Protein AF-A0A1Q5SGN6-F1 (afdb_monomer_lite)

Sequence (101 aa):
MDLSSYCQSCGACCGYSENWPRFSIESDEELAAIPEKLVNARQSGMRCEGDRCSALQGEIGKATACGIYAVRPDVCRTCMPGDAECAMARRKFGLPMIELT

pLDDT: mean 91.65, std 7.85, range [56.78, 98.31]

Structure (mmCIF, N/CA/C/O backbone):
data_AF-A0A1Q5SGN6-F1
#
_entry.id   AF-A0A1Q5SGN6-F1
#
loop_
_atom_site.group_PDB
_atom_site.id
_atom_site.type_symbol
_atom_site.label_atom_id
_atom_site.label_alt_id
_atom_site.label_comp_id
_atom_site.label_asym_id
_atom_site.label_entity_id
_atom_site.label_seq_id
_atom_site.pdbx_PDB_ins_code
_atom_site.Cartn_x
_atom_site.Cartn_y
_atom_site.Cartn_z
_atom_site.occupancy
_atom_site.B_iso_or_equiv
_atom_site.auth_seq_id
_atom_site.auth_comp_id
_atom_site.auth_asym_id
_atom_site.auth_atom_id
_atom_site.pdbx_PDB_model_num
ATOM 1 N N . MET A 1 1 ? 6.761 -17.160 11.852 1.00 61.09 1 MET A N 1
ATOM 2 C CA . MET A 1 1 ? 5.526 -16.380 11.627 1.00 61.09 1 MET A CA 1
ATOM 3 C C . MET A 1 1 ? 5.700 -15.665 10.299 1.00 61.09 1 MET A C 1
ATOM 5 O O . MET A 1 1 ? 6.755 -15.074 10.106 1.00 61.09 1 MET A O 1
ATOM 9 N N . ASP A 1 2 ? 4.767 -15.800 9.357 1.00 76.75 2 ASP A N 1
ATOM 10 C CA . ASP A 1 2 ? 4.904 -15.134 8.057 1.00 76.75 2 ASP A CA 1
ATOM 11 C C . ASP A 1 2 ? 4.569 -13.645 8.195 1.00 76.75 2 ASP A C 1
ATOM 13 O O . ASP A 1 2 ? 3.416 -13.279 8.425 1.00 76.75 2 ASP A O 1
ATOM 17 N N . LEU A 1 3 ? 5.578 -12.787 8.044 1.00 76.62 3 LEU A N 1
ATOM 18 C CA . LEU A 1 3 ? 5.434 -11.333 8.109 1.00 76.62 3 LEU A CA 1
ATOM 19 C C . LEU A 1 3 ? 4.452 -10.801 7.050 1.00 76.62 3 LEU A C 1
ATOM 21 O O . LEU A 1 3 ? 3.793 -9.788 7.277 1.00 76.62 3 LEU A O 1
ATOM 25 N N . SER A 1 4 ? 4.287 -11.502 5.923 1.00 78.06 4 SER A N 1
ATOM 26 C CA . SER A 1 4 ? 3.357 -11.100 4.864 1.00 78.06 4 SER A CA 1
ATOM 27 C C . SER A 1 4 ? 1.890 -11.103 5.326 1.00 78.06 4 SER A C 1
ATOM 29 O O . SER A 1 4 ? 1.105 -10.268 4.866 1.00 78.06 4 SER A O 1
ATOM 31 N N . SER A 1 5 ? 1.546 -11.944 6.311 1.00 87.94 5 SER A N 1
ATOM 32 C CA . SER A 1 5 ? 0.197 -12.033 6.891 1.00 87.94 5 SER A CA 1
ATOM 33 C C . SER A 1 5 ? -0.250 -10.740 7.589 1.00 87.94 5 SER A C 1
ATOM 35 O O . SER A 1 5 ? -1.431 -10.379 7.550 1.00 87.94 5 SER A O 1
ATOM 37 N N . TYR A 1 6 ? 0.684 -9.969 8.159 1.00 92.88 6 TYR A N 1
ATOM 38 C CA . TYR A 1 6 ? 0.381 -8.657 8.737 1.00 92.88 6 TYR A CA 1
ATOM 39 C C . TYR A 1 6 ? -0.040 -7.648 7.670 1.00 92.88 6 TYR A C 1
ATOM 41 O O . TYR A 1 6 ? -0.974 -6.871 7.873 1.00 92.88 6 TYR A O 1
ATOM 49 N N . CYS A 1 7 ? 0.620 -7.668 6.512 1.00 94.12 7 CYS A N 1
ATOM 50 C CA . CYS A 1 7 ? 0.242 -6.818 5.390 1.00 94.12 7 CYS A CA 1
ATOM 51 C C . CYS A 1 7 ? -1.095 -7.270 4.798 1.00 94.12 7 CYS A C 1
ATOM 53 O O . CYS A 1 7 ? -1.968 -6.431 4.590 1.00 94.12 7 CYS A O 1
ATOM 55 N N . GLN A 1 8 ? -1.281 -8.581 4.607 1.00 95.25 8 GLN A N 1
ATOM 56 C CA . GLN A 1 8 ? -2.510 -9.162 4.060 1.00 95.25 8 GLN A CA 1
ATOM 57 C C . GLN A 1 8 ? -3.740 -8.904 4.942 1.00 95.25 8 GLN A C 1
ATOM 59 O O . GLN A 1 8 ? -4.843 -8.789 4.423 1.00 95.25 8 GLN A O 1
ATOM 64 N N . SER A 1 9 ? -3.578 -8.732 6.254 1.00 95.06 9 SER A N 1
ATOM 65 C CA . SER A 1 9 ? -4.686 -8.405 7.164 1.00 95.06 9 SER A CA 1
ATOM 66 C C . SER A 1 9 ? -4.977 -6.905 7.303 1.00 95.06 9 SER A C 1
ATOM 68 O O . SER A 1 9 ? -6.039 -6.548 7.809 1.00 95.06 9 SER A O 1
ATOM 70 N N . CYS A 1 10 ? -4.086 -6.001 6.863 1.00 96.88 10 CYS A N 1
ATOM 71 C CA . CYS A 1 10 ? -4.274 -4.561 7.091 1.00 96.88 10 CYS A CA 1
ATOM 72 C C . CYS A 1 10 ? -4.304 -3.675 5.843 1.00 96.88 10 CYS A C 1
ATOM 74 O O . CYS A 1 10 ? -5.153 -2.795 5.778 1.00 96.88 10 CYS A O 1
ATOM 76 N N . GLY A 1 11 ? -3.377 -3.818 4.893 1.00 96.25 11 GLY A N 1
ATOM 77 C CA . GLY A 1 11 ? -3.234 -2.899 3.755 1.00 96.25 11 GLY A CA 1
ATOM 78 C C . GLY A 1 11 ? -3.005 -1.414 4.096 1.00 96.25 11 GLY A C 1
ATOM 79 O O . GLY A 1 11 ? -3.129 -0.575 3.207 1.00 96.25 11 GLY A O 1
ATOM 80 N N . ALA A 1 12 ? -2.674 -1.063 5.345 1.00 97.12 12 ALA A N 1
ATOM 81 C CA . ALA A 1 12 ? -2.675 0.324 5.827 1.00 97.12 12 ALA A CA 1
ATOM 82 C C . ALA A 1 12 ? -1.717 1.244 5.051 1.00 97.12 12 ALA A C 1
ATOM 84 O O . ALA A 1 12 ? -2.108 2.331 4.629 1.00 97.12 12 ALA A O 1
ATOM 85 N N . CYS A 1 13 ? -0.482 0.797 4.798 1.00 95.94 13 CYS A N 1
ATOM 86 C CA . CYS A 1 13 ? 0.515 1.589 4.067 1.00 95.94 13 CYS A CA 1
ATOM 87 C C . CYS A 1 13 ? 0.061 1.913 2.634 1.00 95.94 13 CYS A C 1
ATOM 89 O O . CYS A 1 13 ? 0.377 2.972 2.106 1.00 95.94 13 CYS A O 1
ATOM 91 N N . CYS A 1 14 ? -0.738 1.034 2.020 1.00 96.31 14 CYS A N 1
ATOM 92 C CA . CYS A 1 14 ? -1.299 1.240 0.686 1.00 96.31 14 CYS A CA 1
ATOM 93 C C . CYS A 1 14 ? -2.479 2.230 0.657 1.00 96.31 14 CYS A C 1
ATOM 95 O O . CYS A 1 14 ? -2.966 2.531 -0.427 1.00 96.31 14 CYS A O 1
ATOM 97 N N . GLY A 1 15 ? -2.970 2.706 1.805 1.00 96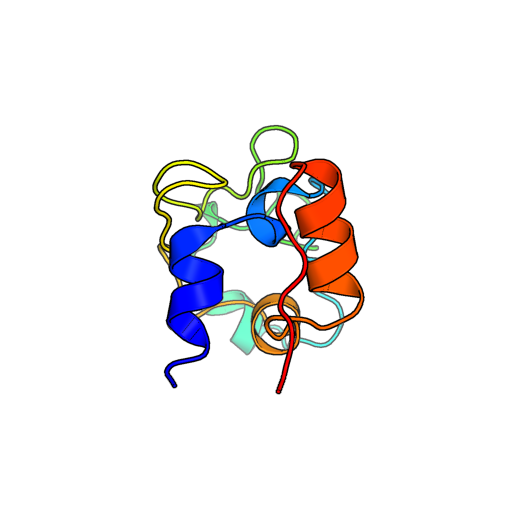.38 15 GLY A N 1
ATOM 98 C CA . GLY A 1 15 ? -4.004 3.746 1.900 1.00 96.38 15 GLY A CA 1
ATOM 99 C C . GLY A 1 15 ? -3.531 5.030 2.589 1.00 96.38 15 GLY A C 1
ATOM 100 O O . GLY A 1 15 ? -4.348 5.871 2.979 1.00 96.38 15 GLY A O 1
ATOM 101 N N . TYR A 1 16 ? -2.228 5.160 2.846 1.00 96.06 16 TYR A N 1
ATOM 102 C CA . TYR A 1 16 ? -1.727 6.209 3.727 1.00 96.06 16 TYR A CA 1
ATOM 103 C C . TYR A 1 16 ? -1.687 7.596 3.074 1.00 96.06 16 TYR A C 1
ATOM 105 O O . TYR A 1 16 ? -2.122 8.557 3.705 1.00 96.06 16 TYR A O 1
ATOM 113 N N . SER A 1 17 ? -1.198 7.728 1.841 1.00 94.19 17 SER A N 1
ATOM 114 C CA . SER A 1 17 ? -1.170 9.007 1.123 1.00 94.19 17 SER A CA 1
ATOM 115 C C . SER A 1 17 ? -0.921 8.787 -0.364 1.00 94.19 17 SER A C 1
ATOM 117 O O . SER A 1 17 ? -0.150 7.908 -0.710 1.00 94.19 17 SER A O 1
ATOM 119 N N . GLU A 1 18 ? -1.447 9.627 -1.255 1.00 92.31 18 GLU A N 1
ATOM 120 C CA . GLU A 1 18 ? -1.004 9.630 -2.665 1.00 92.31 18 GLU A CA 1
ATOM 121 C C . GLU A 1 18 ? 0.491 9.961 -2.839 1.00 92.31 18 GLU A C 1
ATOM 123 O O . GLU A 1 18 ? 1.114 9.621 -3.842 1.00 92.31 18 GLU A O 1
ATOM 128 N N . ASN A 1 19 ? 1.086 10.618 -1.839 1.00 86.56 19 ASN A N 1
ATOM 129 C CA . ASN A 1 19 ? 2.508 10.932 -1.803 1.00 86.56 19 ASN A CA 1
ATOM 130 C C . ASN A 1 19 ? 3.352 9.776 -1.245 1.00 86.56 19 ASN A C 1
ATOM 132 O O . ASN A 1 19 ? 4.535 9.984 -0.992 1.00 86.56 19 ASN A O 1
ATOM 136 N N . TRP A 1 20 ? 2.756 8.599 -1.028 1.00 80.31 20 TRP A N 1
ATOM 137 C CA . TRP A 1 20 ? 3.364 7.408 -0.443 1.00 80.31 20 TRP A CA 1
ATOM 138 C C . TRP A 1 20 ? 2.821 6.147 -1.136 1.00 80.31 20 TRP A C 1
ATOM 140 O O . TRP A 1 20 ? 1.614 5.925 -1.116 1.00 80.31 20 TRP A O 1
ATOM 150 N N . PRO A 1 21 ? 3.638 5.226 -1.666 1.00 70.62 21 PRO A N 1
ATOM 151 C CA . PRO A 1 21 ? 5.103 5.205 -1.763 1.00 70.62 21 PRO A CA 1
ATOM 152 C C . PRO A 1 21 ? 5.670 6.134 -2.856 1.00 70.62 21 PRO A C 1
ATOM 154 O O . PRO A 1 21 ? 5.072 6.258 -3.927 1.00 70.62 21 PRO A O 1
ATOM 157 N N 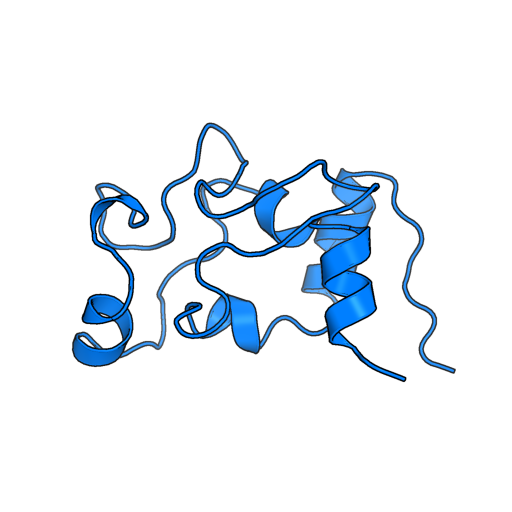. ARG A 1 22 ? 6.852 6.731 -2.625 1.00 80.50 22 ARG A N 1
ATOM 158 C CA . ARG A 1 22 ? 7.622 7.450 -3.662 1.00 80.50 22 ARG A CA 1
ATOM 159 C C . ARG A 1 22 ? 8.762 6.600 -4.189 1.00 80.50 22 ARG A C 1
ATOM 161 O O . ARG A 1 22 ? 9.440 5.957 -3.398 1.00 80.50 22 ARG A O 1
ATOM 168 N N . PHE A 1 23 ? 8.988 6.695 -5.491 1.00 84.44 23 PHE A N 1
ATOM 169 C CA . PHE A 1 23 ? 10.219 6.216 -6.106 1.00 84.44 23 PHE A CA 1
ATOM 170 C C . PHE A 1 23 ? 11.323 7.208 -5.750 1.00 84.44 23 PHE A C 1
ATOM 172 O O . PHE A 1 23 ? 11.138 8.420 -5.910 1.00 84.44 23 PHE A O 1
ATOM 179 N N . SER A 1 24 ? 12.422 6.726 -5.186 1.00 74.56 24 SER A N 1
ATOM 180 C CA . SER A 1 24 ? 13.507 7.603 -4.727 1.00 74.56 24 SER A CA 1
ATOM 181 C C . SER A 1 24 ? 14.893 7.016 -4.922 1.00 74.56 24 SER A C 1
ATOM 183 O O . SER A 1 24 ? 15.830 7.785 -5.127 1.00 74.56 24 SER A O 1
ATOM 185 N N . ILE A 1 25 ? 15.023 5.692 -4.849 1.00 82.31 25 ILE A N 1
ATOM 186 C CA . ILE A 1 25 ? 16.313 4.994 -4.902 1.00 82.31 25 ILE A CA 1
ATOM 187 C C . ILE A 1 25 ? 16.362 3.907 -5.980 1.00 82.31 25 ILE A C 1
ATOM 189 O O . ILE A 1 25 ? 17.445 3.395 -6.246 1.00 82.31 25 ILE A O 1
ATOM 193 N N . GLU A 1 26 ? 15.220 3.570 -6.583 1.00 86.75 26 GLU A N 1
ATOM 194 C CA . GLU A 1 26 ? 15.095 2.547 -7.623 1.00 86.75 26 GLU A CA 1
ATOM 195 C C . GLU A 1 26 ? 15.703 2.987 -8.964 1.00 86.75 26 GLU A C 1
ATOM 197 O O . GLU A 1 26 ? 15.611 4.159 -9.345 1.00 86.75 26 GLU A O 1
ATOM 202 N N . SER A 1 27 ? 16.289 2.040 -9.700 1.00 89.56 27 SER A N 1
ATOM 203 C CA . SER A 1 27 ? 16.776 2.263 -11.065 1.00 89.56 27 SER A CA 1
ATOM 204 C C . SER A 1 27 ? 15.627 2.334 -12.079 1.00 89.56 27 SER A C 1
ATOM 206 O O . SER A 1 27 ? 14.528 1.824 -11.842 1.00 89.56 27 SER A O 1
ATOM 208 N N . ASP A 1 28 ? 15.885 2.918 -13.252 1.00 88.62 28 ASP A N 1
ATOM 209 C CA . ASP A 1 28 ? 14.895 2.981 -14.335 1.00 88.62 28 ASP A CA 1
ATOM 210 C C . ASP A 1 28 ? 14.420 1.576 -14.754 1.00 88.62 28 ASP A C 1
ATOM 212 O O . ASP A 1 28 ? 13.241 1.380 -15.051 1.00 88.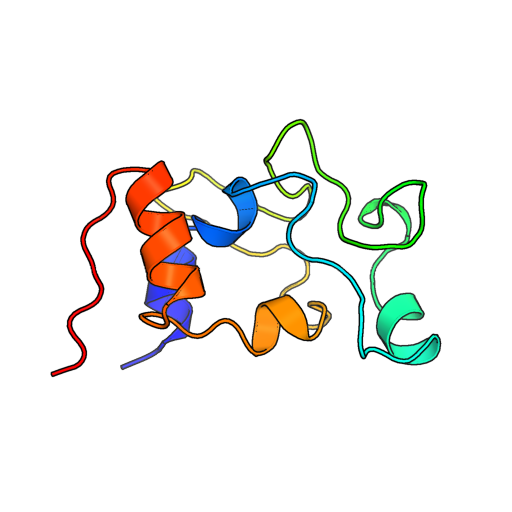62 28 ASP A O 1
ATOM 216 N N . GLU A 1 29 ? 15.305 0.574 -14.731 1.00 90.50 29 GLU A N 1
ATOM 217 C CA . GLU A 1 29 ? 14.966 -0.823 -15.026 1.00 90.50 29 GLU A CA 1
ATOM 218 C C . GLU A 1 29 ? 14.035 -1.440 -13.975 1.00 90.50 29 GLU A C 1
ATOM 220 O O . GLU A 1 29 ? 13.106 -2.174 -14.324 1.00 90.50 29 GLU A O 1
ATOM 225 N N . GLU A 1 30 ? 14.259 -1.145 -12.693 1.00 89.50 30 GLU A N 1
ATOM 226 C CA . GLU A 1 30 ? 13.407 -1.619 -11.597 1.00 89.50 30 GLU A CA 1
ATOM 227 C C . GLU A 1 30 ? 12.014 -0.990 -11.675 1.00 89.50 30 GLU A C 1
ATOM 229 O O . GLU A 1 30 ? 11.002 -1.680 -11.520 1.00 89.50 30 GLU A O 1
ATOM 234 N N . LEU A 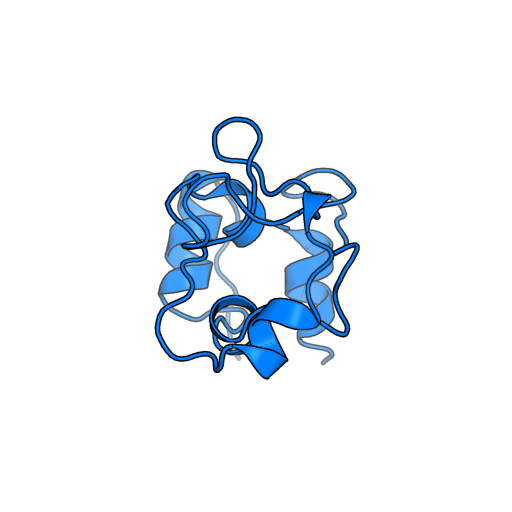1 31 ? 11.949 0.305 -11.994 1.00 89.38 31 LEU A N 1
ATOM 235 C CA . LEU A 1 31 ? 10.690 1.019 -12.188 1.00 89.38 31 LEU A CA 1
ATOM 236 C C . LEU A 1 31 ? 9.946 0.548 -13.442 1.00 89.38 31 LEU A C 1
ATOM 238 O O . LEU A 1 31 ? 8.723 0.404 -13.402 1.00 89.38 31 LEU A O 1
ATOM 242 N N . ALA A 1 32 ? 10.660 0.225 -14.523 1.00 92.00 32 ALA A N 1
ATOM 243 C CA . ALA A 1 32 ? 10.072 -0.316 -15.749 1.00 92.00 32 ALA A CA 1
ATOM 244 C C . ALA A 1 32 ? 9.410 -1.695 -15.552 1.00 92.00 32 ALA A C 1
ATOM 246 O O . ALA A 1 32 ? 8.551 -2.086 -16.346 1.00 92.00 32 ALA A O 1
ATOM 247 N N . ALA A 1 33 ? 9.761 -2.432 -14.490 1.00 94.81 33 ALA A N 1
ATOM 248 C CA . ALA A 1 33 ? 9.094 -3.687 -14.136 1.00 94.81 33 ALA A CA 1
ATOM 249 C C . ALA A 1 33 ? 7.679 -3.479 -13.559 1.00 94.81 33 ALA A C 1
ATOM 251 O O . ALA A 1 33 ? 6.870 -4.415 -13.537 1.00 94.81 33 ALA A O 1
ATOM 252 N N . ILE A 1 34 ? 7.354 -2.269 -13.092 1.00 95.00 34 ILE A N 1
ATOM 253 C CA . ILE A 1 34 ? 6.022 -1.920 -12.596 1.00 95.00 34 ILE A CA 1
ATOM 254 C C . ILE A 1 34 ? 5.116 -1.630 -13.802 1.00 95.00 34 ILE A C 1
ATOM 256 O O . ILE A 1 34 ? 5.468 -0.814 -14.652 1.00 95.00 34 ILE A O 1
ATOM 260 N N . PRO A 1 35 ? 3.912 -2.232 -13.895 1.00 96.12 35 PRO A N 1
ATOM 261 C CA . PRO A 1 35 ? 2.987 -1.921 -14.979 1.00 96.12 35 PRO A CA 1
ATOM 262 C C . PRO A 1 35 ? 2.696 -0.419 -15.043 1.00 96.12 35 PRO A C 1
ATOM 264 O O . PRO A 1 35 ? 2.192 0.134 -14.068 1.00 96.12 35 PRO A O 1
ATOM 267 N N . GLU A 1 36 ? 2.925 0.211 -16.198 1.00 95.25 36 GLU A N 1
ATOM 268 C CA . GLU A 1 36 ? 2.815 1.669 -16.395 1.00 95.25 36 GLU A CA 1
ATOM 269 C C . GLU A 1 36 ? 1.492 2.239 -15.873 1.00 95.25 36 GLU A C 1
ATOM 271 O O . GLU A 1 36 ? 1.460 3.263 -15.195 1.00 95.25 36 GLU A O 1
ATOM 276 N N . LYS A 1 37 ? 0.385 1.515 -16.089 1.00 96.06 37 LYS A N 1
ATOM 277 C CA . LYS A 1 37 ? -0.933 1.921 -15.589 1.00 96.06 37 LYS A CA 1
ATOM 278 C C . LYS A 1 37 ? -0.953 2.138 -14.076 1.00 96.06 37 LYS A C 1
ATOM 280 O O . LYS A 1 37 ? -1.798 2.881 -13.609 1.00 96.06 37 LYS A O 1
ATOM 285 N N . LEU A 1 38 ? -0.101 1.474 -13.299 1.00 96.31 38 LEU A N 1
ATOM 286 C CA . LEU A 1 38 ? -0.020 1.569 -11.839 1.00 96.31 38 LEU A CA 1
ATOM 287 C C . LEU A 1 38 ? 0.997 2.611 -11.361 1.00 96.31 38 LEU A C 1
ATOM 289 O O . LEU A 1 38 ? 1.150 2.770 -10.154 1.00 96.31 38 LEU A O 1
ATOM 293 N N . VAL A 1 39 ? 1.660 3.329 -12.265 1.00 94.75 39 VAL A N 1
ATOM 294 C CA . VAL A 1 39 ? 2.576 4.429 -11.951 1.00 94.75 39 VAL A CA 1
ATOM 295 C C . VAL A 1 39 ? 1.832 5.760 -12.077 1.00 94.75 39 VAL A C 1
ATOM 297 O O . VAL A 1 39 ? 0.946 5.919 -12.918 1.00 94.75 39 VAL A O 1
ATOM 300 N N . ASN A 1 40 ? 2.125 6.721 -11.200 1.00 94.12 40 ASN A N 1
ATOM 301 C CA . ASN A 1 40 ? 1.485 8.032 -11.256 1.00 94.12 40 ASN A CA 1
ATOM 302 C C . ASN A 1 40 ? 1.942 8.841 -12.492 1.00 94.12 40 ASN A C 1
ATOM 304 O O . ASN A 1 40 ? 2.987 8.588 -13.089 1.00 94.12 40 ASN A O 1
ATOM 308 N N . ALA A 1 41 ? 1.183 9.876 -12.862 1.00 92.69 41 ALA A N 1
ATOM 309 C CA . ALA A 1 41 ? 1.496 10.697 -14.039 1.00 92.69 41 ALA A CA 1
ATOM 310 C C . ALA A 1 41 ? 2.834 11.459 -13.939 1.00 92.69 41 ALA A C 1
ATOM 312 O O . ALA A 1 41 ? 3.356 11.917 -14.949 1.00 92.69 41 ALA A O 1
ATOM 313 N N . ARG A 1 42 ? 3.385 11.609 -12.726 1.00 91.69 42 ARG A N 1
ATOM 314 C CA . ARG A 1 42 ? 4.672 12.273 -12.471 1.00 91.69 42 ARG A CA 1
ATOM 315 C C . ARG A 1 42 ? 5.860 11.309 -12.510 1.00 91.69 42 ARG A C 1
ATOM 317 O O . ARG A 1 42 ? 6.977 11.764 -12.299 1.00 91.69 42 ARG A O 1
ATOM 324 N N . GLN A 1 43 ? 5.621 10.011 -12.728 1.00 91.00 43 GLN A N 1
ATOM 325 C CA . GLN A 1 43 ? 6.633 8.949 -12.681 1.00 91.00 43 GLN A CA 1
ATOM 326 C C . GLN A 1 43 ? 7.443 8.941 -11.372 1.00 91.00 43 GLN A C 1
ATOM 328 O O . GLN A 1 43 ? 8.608 8.572 -11.344 1.00 91.00 43 GLN A O 1
ATOM 333 N N . SER A 1 44 ? 6.828 9.372 -10.268 1.00 90.44 44 SER A N 1
ATOM 334 C CA . SER A 1 44 ? 7.515 9.574 -8.984 1.00 90.44 44 SER A CA 1
ATOM 335 C C . SER A 1 44 ? 7.010 8.647 -7.875 1.00 90.44 44 SER A C 1
ATOM 337 O O . SER A 1 44 ? 7.312 8.860 -6.700 1.00 90.44 44 SER A O 1
ATOM 339 N N . GLY A 1 45 ? 6.133 7.703 -8.205 1.00 93.44 45 GLY A N 1
ATOM 340 C CA . GLY A 1 45 ? 5.481 6.830 -7.240 1.00 93.44 45 GLY A CA 1
ATOM 341 C C . GLY A 1 45 ? 4.314 6.057 -7.839 1.00 93.44 45 GLY A C 1
ATOM 342 O O . GLY A 1 45 ? 3.953 6.219 -9.010 1.00 93.44 45 GLY A O 1
ATOM 343 N N . MET A 1 46 ? 3.687 5.237 -7.002 1.00 95.81 46 MET A N 1
ATOM 344 C CA . MET A 1 46 ? 2.512 4.462 -7.394 1.00 95.81 46 MET A CA 1
ATOM 345 C C . MET A 1 46 ? 1.315 5.375 -7.691 1.00 95.81 46 MET A C 1
ATOM 347 O O . MET A 1 46 ? 1.114 6.405 -7.049 1.00 95.81 46 MET A O 1
ATOM 351 N N . ARG A 1 47 ? 0.482 4.987 -8.661 1.00 95.94 47 ARG A N 1
ATOM 352 C CA . ARG A 1 47 ? -0.809 5.625 -8.931 1.00 95.94 47 ARG A CA 1
ATOM 353 C C . ARG A 1 47 ? -1.762 5.339 -7.777 1.00 95.94 47 ARG A C 1
ATOM 355 O O . ARG A 1 47 ? -1.974 4.170 -7.431 1.00 95.94 47 ARG A O 1
ATOM 362 N N . CYS A 1 48 ? -2.416 6.382 -7.282 1.00 96.00 48 CYS A N 1
ATOM 363 C CA . CYS A 1 48 ? -3.455 6.283 -6.267 1.00 96.00 48 CYS A CA 1
ATOM 364 C C . CYS A 1 48 ? -4.789 6.872 -6.751 1.00 96.00 48 CYS A C 1
ATOM 366 O O . CYS A 1 48 ? -4.829 7.728 -7.633 1.00 96.00 48 CYS A O 1
ATOM 368 N N . GLU A 1 49 ? -5.882 6.385 -6.170 1.00 95.94 49 GLU A N 1
ATOM 369 C CA . GLU A 1 49 ? -7.216 6.981 -6.227 1.00 95.94 49 GLU A CA 1
ATOM 370 C C . GLU A 1 49 ? -7.487 7.619 -4.859 1.00 95.94 49 GLU A C 1
ATOM 372 O O . GLU A 1 49 ? -7.713 6.922 -3.865 1.00 95.94 49 GLU A O 1
ATOM 377 N N . GLY A 1 50 ? -7.350 8.946 -4.775 1.00 95.44 50 GLY A N 1
ATOM 378 C CA . GLY A 1 50 ? -7.131 9.609 -3.486 1.00 95.44 50 GLY A CA 1
ATOM 379 C C . GLY A 1 50 ? -5.863 9.056 -2.827 1.00 95.44 50 GLY A C 1
ATOM 380 O O . GLY A 1 50 ? -4.850 8.878 -3.492 1.00 95.44 50 GLY A O 1
ATOM 381 N N . ASP A 1 51 ? -5.932 8.686 -1.549 1.00 96.31 51 ASP A N 1
ATOM 382 C CA . ASP A 1 51 ? -4.792 8.086 -0.835 1.00 96.31 51 ASP A CA 1
ATOM 383 C C . ASP A 1 51 ? -4.610 6.579 -1.084 1.00 96.31 51 ASP A C 1
ATOM 385 O O . ASP A 1 51 ? -3.699 5.961 -0.529 1.00 96.31 51 ASP A O 1
ATOM 389 N N . ARG A 1 52 ? -5.496 5.952 -1.867 1.00 96.81 52 ARG A N 1
ATOM 390 C CA . ARG A 1 52 ? -5.515 4.499 -2.044 1.00 96.81 52 ARG A CA 1
ATOM 391 C C . ARG A 1 52 ? -4.687 4.075 -3.252 1.00 96.81 52 ARG A C 1
ATOM 393 O O . ARG A 1 52 ? -5.056 4.361 -4.385 1.00 96.81 52 ARG A O 1
ATOM 400 N N . CYS A 1 53 ? -3.637 3.294 -3.020 1.00 97.31 53 CYS A N 1
ATOM 401 C CA . CYS A 1 53 ? -2.833 2.666 -4.064 1.00 97.31 53 CYS A CA 1
ATOM 402 C C . CYS A 1 53 ? -3.697 1.799 -4.988 1.00 97.31 53 CYS A C 1
ATOM 404 O O . CYS A 1 53 ? -4.411 0.897 -4.546 1.00 97.31 53 CYS A O 1
ATOM 406 N N . SER A 1 54 ? -3.574 2.037 -6.291 1.00 97.06 54 SER A N 1
ATOM 407 C CA . SER A 1 54 ? -4.335 1.337 -7.330 1.00 97.06 54 SER A CA 1
ATOM 408 C C . SER A 1 54 ? -4.014 -0.157 -7.454 1.00 97.06 54 SER A C 1
ATOM 410 O O . SER A 1 54 ? -4.796 -0.908 -8.035 1.00 97.06 54 SER A O 1
ATOM 412 N N . ALA A 1 55 ? -2.883 -0.609 -6.904 1.00 97.06 55 ALA A N 1
ATOM 413 C CA . ALA A 1 55 ? -2.524 -2.024 -6.852 1.00 97.06 55 ALA A CA 1
ATOM 414 C C . ALA A 1 55 ? -3.121 -2.765 -5.640 1.00 97.06 55 ALA A C 1
ATOM 416 O O . ALA A 1 55 ? -3.000 -3.990 -5.561 1.00 97.06 55 ALA A O 1
ATOM 417 N N . LEU A 1 56 ? -3.726 -2.053 -4.680 1.00 97.75 56 LEU A N 1
ATOM 418 C CA . LEU A 1 56 ? -4.303 -2.660 -3.484 1.00 97.75 56 LEU A CA 1
ATOM 419 C C . LEU A 1 56 ? -5.640 -3.333 -3.802 1.00 97.75 56 LEU A C 1
ATOM 421 O O . LEU A 1 56 ? -6.633 -2.678 -4.130 1.00 97.75 56 LEU A O 1
ATOM 425 N N . GLN A 1 57 ? -5.686 -4.643 -3.603 1.00 98.31 57 GLN A N 1
ATOM 426 C CA . GLN A 1 57 ? -6.903 -5.443 -3.656 1.00 98.31 57 GLN A CA 1
ATOM 427 C C . GLN A 1 57 ? -7.468 -5.631 -2.245 1.00 98.31 57 GLN A C 1
ATOM 429 O O . GLN A 1 57 ? -6.709 -5.707 -1.280 1.00 98.31 57 GLN A O 1
ATOM 434 N N . GLY A 1 58 ? -8.794 -5.728 -2.132 1.00 97.69 58 GLY A N 1
ATOM 435 C CA . GLY A 1 58 ? -9.488 -5.954 -0.860 1.00 97.69 58 GLY A CA 1
ATOM 436 C C . GLY A 1 58 ? -9.712 -4.690 -0.022 1.00 97.69 58 GLY A C 1
ATOM 437 O O . GLY A 1 58 ? -9.617 -3.566 -0.520 1.00 97.69 58 GLY A O 1
ATOM 438 N N . GLU A 1 59 ? -10.031 -4.868 1.257 1.00 98.06 59 GLU A N 1
ATOM 439 C CA . GLU A 1 59 ? -10.451 -3.791 2.160 1.00 98.06 59 GLU A CA 1
ATOM 440 C C . GLU A 1 59 ? -9.445 -3.586 3.298 1.00 98.06 59 GLU A C 1
ATOM 442 O O . GLU A 1 59 ? -9.052 -4.536 3.981 1.00 98.06 59 GLU A O 1
ATOM 447 N N . ILE A 1 60 ? -9.036 -2.327 3.498 1.00 97.81 60 ILE A N 1
ATOM 448 C CA . ILE A 1 60 ? -8.079 -1.937 4.539 1.00 97.81 60 ILE A CA 1
ATOM 449 C C . ILE A 1 60 ? -8.638 -2.323 5.912 1.00 97.81 60 ILE A C 1
ATOM 451 O O . ILE A 1 60 ? -9.803 -2.075 6.211 1.00 97.81 60 ILE A O 1
ATOM 455 N N . GLY A 1 61 ? -7.797 -2.941 6.739 1.00 96.81 61 GLY A N 1
ATOM 456 C CA . GLY A 1 61 ? -8.156 -3.425 8.072 1.00 96.81 61 GLY A CA 1
ATOM 457 C C . GLY A 1 61 ? -8.939 -4.741 8.103 1.00 96.81 61 GLY A C 1
ATOM 458 O O . GLY A 1 61 ? -9.313 -5.172 9.191 1.00 96.81 61 GLY A O 1
ATOM 459 N N . LYS A 1 62 ? -9.198 -5.375 6.950 1.00 96.69 62 LYS A N 1
ATOM 460 C CA . LYS A 1 62 ? -9.882 -6.676 6.873 1.00 96.69 62 LYS A CA 1
ATOM 461 C C . LYS A 1 62 ? -9.023 -7.736 6.191 1.00 96.69 62 LYS A C 1
ATOM 463 O O . LYS A 1 62 ? -8.475 -8.617 6.842 1.00 96.69 62 LYS A O 1
ATOM 468 N N . ALA A 1 63 ? -8.944 -7.662 4.866 1.00 97.50 63 ALA A N 1
ATOM 469 C CA . ALA A 1 63 ? -8.244 -8.619 4.026 1.00 97.50 63 ALA A CA 1
ATOM 470 C C . ALA A 1 63 ? -7.823 -7.914 2.743 1.00 97.50 63 ALA A C 1
ATOM 472 O O . ALA A 1 63 ? -8.649 -7.328 2.039 1.00 97.50 63 ALA A O 1
ATOM 473 N N . THR A 1 64 ? -6.531 -7.960 2.453 1.00 97.81 64 THR A N 1
ATOM 474 C CA . THR A 1 64 ? -5.910 -7.245 1.349 1.00 97.81 64 THR A CA 1
ATOM 475 C C . THR A 1 64 ? -4.825 -8.072 0.683 1.00 97.81 64 THR A C 1
ATOM 477 O O . THR A 1 64 ? -4.246 -8.982 1.274 1.00 97.81 64 THR A O 1
ATOM 480 N N . ALA A 1 65 ? -4.526 -7.725 -0.563 1.00 96.94 65 ALA A N 1
ATOM 481 C CA . ALA A 1 65 ? -3.380 -8.242 -1.290 1.00 96.94 65 ALA A CA 1
ATOM 482 C C . ALA A 1 65 ? -2.801 -7.144 -2.186 1.00 96.94 65 ALA A C 1
ATOM 484 O O . ALA A 1 65 ? -3.520 -6.268 -2.670 1.00 96.94 65 ALA A O 1
ATOM 485 N N . CYS A 1 66 ? -1.491 -7.190 -2.423 1.00 95.88 66 CYS A N 1
ATOM 486 C CA . CYS A 1 66 ? -0.866 -6.344 -3.432 1.00 95.88 66 CYS A CA 1
ATOM 487 C C . CYS A 1 66 ? -0.928 -7.065 -4.782 1.00 95.88 66 CYS A C 1
ATOM 489 O O . CYS A 1 66 ? -0.303 -8.112 -4.946 1.00 95.88 66 CYS A O 1
ATOM 491 N N . GLY A 1 67 ? -1.625 -6.487 -5.762 1.00 96.88 67 GLY A N 1
ATOM 492 C CA . GLY A 1 67 ? -1.743 -7.054 -7.109 1.00 96.88 67 GLY A CA 1
ATOM 493 C C . GLY A 1 67 ? -0.427 -7.108 -7.896 1.00 96.88 67 GLY A C 1
ATOM 494 O O . GLY A 1 67 ? -0.379 -7.735 -8.948 1.00 96.88 67 GLY A O 1
ATOM 495 N N . ILE A 1 68 ? 0.637 -6.476 -7.389 1.00 95.81 68 ILE A N 1
ATOM 496 C CA . ILE A 1 68 ? 1.982 -6.476 -7.981 1.00 95.81 68 ILE A CA 1
ATOM 497 C C . ILE A 1 68 ? 3.060 -6.934 -6.996 1.00 95.81 68 ILE A C 1
ATOM 499 O O . ILE A 1 68 ? 4.204 -6.507 -7.094 1.00 95.81 68 ILE A O 1
ATOM 503 N N . TYR A 1 69 ? 2.719 -7.793 -6.028 1.00 93.44 69 TYR A N 1
ATOM 504 C CA . TYR A 1 69 ? 3.611 -8.175 -4.922 1.00 93.44 69 TYR A CA 1
ATOM 505 C C . TYR A 1 69 ? 5.047 -8.551 -5.359 1.00 93.44 69 TYR A C 1
ATOM 507 O O . TYR A 1 69 ? 6.022 -8.177 -4.704 1.00 93.44 69 TYR A O 1
ATOM 515 N N . ALA A 1 70 ? 5.191 -9.258 -6.482 1.00 93.50 70 ALA A N 1
ATOM 516 C CA . ALA A 1 70 ? 6.489 -9.675 -7.012 1.00 93.50 70 ALA A CA 1
ATOM 517 C C . ALA A 1 70 ? 7.358 -8.506 -7.514 1.00 93.50 70 ALA A C 1
ATOM 519 O O . ALA A 1 70 ? 8.576 -8.549 -7.358 1.00 93.50 70 ALA A O 1
ATOM 520 N N . VAL A 1 71 ? 6.739 -7.450 -8.049 1.00 94.06 71 VAL A N 1
ATOM 521 C CA . VAL A 1 71 ? 7.393 -6.283 -8.674 1.00 94.06 71 VAL A CA 1
ATOM 522 C C . VAL A 1 71 ? 7.101 -4.988 -7.910 1.00 94.06 71 VAL A C 1
ATOM 524 O O . VAL A 1 71 ? 7.059 -3.907 -8.479 1.00 94.06 71 VAL A O 1
ATOM 527 N N . ARG A 1 72 ? 6.859 -5.086 -6.598 1.00 92.88 72 ARG A N 1
ATOM 528 C CA . ARG A 1 72 ? 6.679 -3.911 -5.737 1.00 92.88 72 ARG A CA 1
ATOM 529 C C . ARG A 1 72 ? 7.905 -2.991 -5.810 1.00 92.88 72 ARG A C 1
ATOM 531 O O . ARG A 1 72 ? 9.015 -3.531 -5.855 1.00 92.88 72 ARG A O 1
ATOM 538 N N . PRO A 1 73 ? 7.709 -1.664 -5.724 1.00 92.12 73 PRO A N 1
ATOM 539 C CA . PRO A 1 73 ? 8.813 -0.724 -5.557 1.00 92.12 73 PRO A CA 1
ATOM 540 C C . PRO A 1 73 ? 9.542 -0.974 -4.233 1.00 92.12 73 PRO A C 1
ATOM 542 O O . PRO A 1 73 ? 8.965 -1.547 -3.296 1.00 92.12 73 PRO A O 1
ATOM 545 N N . ASP A 1 74 ? 10.787 -0.525 -4.136 1.00 90.38 74 ASP A N 1
ATOM 546 C CA . ASP A 1 74 ? 11.663 -0.842 -3.007 1.00 90.38 74 ASP A CA 1
ATOM 547 C C . ASP A 1 74 ? 11.146 -0.276 -1.699 1.00 90.38 74 ASP A C 1
ATOM 549 O O . ASP A 1 74 ? 11.119 -0.978 -0.692 1.00 90.38 74 ASP A O 1
ATOM 553 N N . VAL A 1 75 ? 10.598 0.934 -1.718 1.00 88.50 75 VAL A N 1
ATOM 554 C CA . VAL A 1 75 ? 9.957 1.535 -0.540 1.00 88.50 75 VAL A CA 1
ATOM 555 C C . VAL A 1 75 ? 8.797 0.685 0.016 1.00 88.50 75 VAL A C 1
ATOM 557 O O . VAL A 1 75 ? 8.519 0.702 1.214 1.00 88.50 75 VAL A O 1
ATOM 560 N N . CYS A 1 76 ? 8.122 -0.118 -0.818 1.00 91.69 76 CYS A N 1
ATOM 561 C CA . CYS A 1 76 ? 7.120 -1.080 -0.346 1.00 91.69 76 CYS A CA 1
ATOM 562 C C . CYS A 1 76 ? 7.730 -2.377 0.200 1.00 91.69 76 CYS A C 1
ATOM 564 O O . CYS A 1 76 ? 7.037 -3.104 0.911 1.00 91.69 76 CYS A O 1
ATOM 566 N N . ARG A 1 77 ? 8.969 -2.713 -0.175 1.00 90.06 77 ARG A N 1
ATOM 567 C CA . ARG A 1 77 ? 9.705 -3.886 0.324 1.00 90.06 77 ARG A CA 1
ATOM 568 C C . ARG A 1 77 ? 10.420 -3.585 1.634 1.00 90.06 77 ARG A C 1
ATOM 570 O O . ARG A 1 77 ? 10.503 -4.471 2.474 1.00 90.06 77 ARG A O 1
ATOM 577 N N . THR A 1 78 ? 10.923 -2.363 1.788 1.00 90.06 78 THR A N 1
ATOM 578 C CA . THR A 1 78 ? 11.649 -1.911 2.978 1.00 90.06 78 THR A CA 1
ATOM 579 C C . THR A 1 78 ? 10.721 -1.532 4.124 1.00 90.06 78 THR A C 1
ATOM 581 O O . THR A 1 78 ? 11.137 -1.643 5.271 1.00 90.06 78 THR A O 1
ATOM 584 N N . CYS A 1 79 ? 9.470 -1.151 3.836 1.00 90.62 79 CYS A N 1
ATOM 585 C CA . CYS A 1 79 ? 8.442 -0.993 4.862 1.00 90.62 79 CYS A CA 1
ATOM 586 C C . CYS A 1 79 ? 8.050 -2.368 5.427 1.00 90.62 79 CYS A C 1
ATOM 588 O O . CYS A 1 79 ? 7.328 -3.149 4.795 1.00 90.62 79 CYS A O 1
ATOM 590 N N . MET A 1 80 ? 8.545 -2.660 6.624 1.00 91.94 80 MET A N 1
ATOM 591 C CA . MET A 1 80 ? 8.368 -3.919 7.325 1.00 91.94 80 MET A CA 1
ATOM 592 C C . MET A 1 80 ? 7.206 -3.839 8.319 1.00 91.94 80 MET A C 1
ATOM 594 O O . MET A 1 80 ? 6.996 -2.816 8.970 1.00 91.94 80 MET A O 1
ATOM 598 N N . PRO A 1 81 ? 6.443 -4.929 8.508 1.00 93.00 81 PRO A N 1
ATOM 599 C CA . PRO A 1 81 ? 5.411 -4.962 9.535 1.00 93.00 81 PRO A CA 1
ATOM 600 C C . PRO A 1 81 ? 5.957 -4.572 10.917 1.00 93.00 81 PRO A C 1
ATOM 602 O O . PRO A 1 81 ? 6.837 -5.243 11.449 1.00 93.00 81 PRO A O 1
ATOM 605 N N . GLY A 1 82 ? 5.402 -3.506 11.497 1.00 92.19 82 GLY A N 1
ATOM 606 C CA . GLY A 1 82 ? 5.757 -3.017 12.831 1.00 92.19 82 GLY A CA 1
ATOM 607 C C . GLY A 1 82 ? 6.823 -1.919 12.867 1.00 92.19 82 GLY A C 1
ATOM 608 O O . GLY A 1 82 ? 7.067 -1.383 13.945 1.00 92.19 82 GLY A O 1
ATOM 609 N N . ASP A 1 83 ? 7.419 -1.543 11.732 1.00 93.56 83 ASP A N 1
ATOM 610 C CA . ASP A 1 83 ? 8.298 -0.371 11.672 1.00 93.56 83 ASP A CA 1
ATOM 611 C C . ASP A 1 83 ? 7.532 0.953 11.883 1.00 93.56 83 ASP A C 1
ATOM 613 O O . ASP A 1 83 ? 6.302 0.983 12.032 1.00 93.56 83 ASP A O 1
ATOM 617 N N . ALA A 1 84 ? 8.267 2.066 11.956 1.00 93.81 84 ALA A N 1
ATOM 618 C CA . ALA A 1 84 ? 7.693 3.374 12.264 1.00 93.81 84 ALA A CA 1
ATOM 619 C C . ALA A 1 84 ? 6.662 3.808 11.207 1.00 93.81 84 ALA A C 1
ATOM 621 O O . ALA A 1 84 ? 5.601 4.343 11.537 1.00 93.81 84 ALA A O 1
ATOM 622 N N . GLU A 1 85 ? 6.952 3.526 9.943 1.00 92.81 85 GLU A N 1
ATOM 623 C CA . GLU A 1 85 ? 6.126 3.798 8.776 1.00 92.81 85 GLU A CA 1
ATOM 624 C C . GLU A 1 85 ? 4.835 2.966 8.789 1.00 92.81 85 GLU A C 1
ATOM 626 O O . GLU A 1 85 ? 3.732 3.491 8.603 1.00 92.81 85 GLU A O 1
ATOM 631 N N . CYS A 1 86 ? 4.945 1.675 9.096 1.00 94.88 86 CYS A N 1
ATOM 632 C CA . CYS A 1 86 ? 3.830 0.762 9.287 1.00 94.88 86 CYS A CA 1
ATOM 633 C C . CYS A 1 86 ? 2.949 1.226 10.448 1.00 94.88 86 CYS A C 1
ATOM 635 O O . CYS A 1 86 ? 1.729 1.325 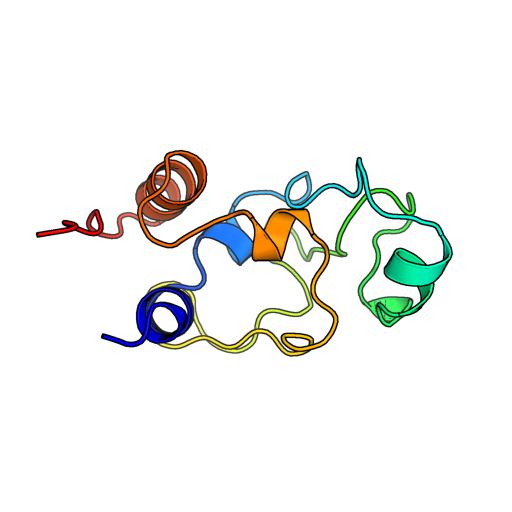10.295 1.00 94.88 86 CYS A O 1
ATOM 637 N N . ALA A 1 87 ? 3.540 1.560 11.598 1.00 95.31 87 ALA A N 1
ATOM 638 C CA . ALA A 1 87 ? 2.813 2.041 12.769 1.00 95.31 87 ALA A CA 1
ATOM 639 C C . ALA A 1 87 ? 2.069 3.356 12.480 1.00 95.31 87 ALA A C 1
ATOM 641 O O . ALA A 1 87 ? 0.893 3.498 12.832 1.00 95.31 87 ALA A O 1
ATOM 642 N N . MET A 1 88 ? 2.714 4.289 11.776 1.00 95.31 88 MET A N 1
ATOM 643 C CA . MET A 1 88 ? 2.108 5.542 11.321 1.00 95.31 88 MET A CA 1
ATOM 644 C C . MET A 1 88 ? 0.888 5.283 10.429 1.00 95.31 88 MET A C 1
ATOM 646 O O . MET A 1 88 ? -0.185 5.851 10.661 1.00 95.31 88 MET A O 1
ATOM 650 N N . ALA A 1 89 ? 1.022 4.390 9.447 1.00 96.44 89 ALA A N 1
ATOM 651 C CA . ALA A 1 89 ? -0.072 4.045 8.553 1.00 96.44 89 ALA A CA 1
ATOM 652 C C . ALA A 1 89 ? -1.220 3.347 9.292 1.00 96.44 89 ALA A C 1
ATOM 654 O O . ALA A 1 89 ? -2.383 3.710 9.118 1.00 96.44 89 ALA A O 1
ATOM 655 N N . ARG A 1 90 ? -0.912 2.389 10.173 1.00 97.06 90 ARG A N 1
ATOM 656 C CA . ARG A 1 90 ? -1.909 1.686 10.997 1.00 97.06 90 ARG A CA 1
ATOM 657 C C . ARG A 1 90 ? -2.690 2.653 11.882 1.00 97.06 90 ARG A C 1
ATOM 659 O O . ARG A 1 90 ? -3.913 2.541 11.952 1.00 97.06 90 ARG A O 1
ATOM 666 N N . ARG A 1 91 ? -2.023 3.658 12.459 1.00 97.12 91 ARG A N 1
ATOM 667 C CA . ARG A 1 91 ? -2.666 4.706 13.264 1.00 97.12 91 ARG A CA 1
ATOM 668 C C . ARG A 1 91 ? -3.693 5.515 12.468 1.00 97.12 91 ARG A C 1
ATOM 670 O O . ARG A 1 91 ? -4.763 5.782 13.008 1.00 97.12 91 ARG A O 1
ATOM 677 N N . LYS A 1 92 ? -3.419 5.859 11.200 1.00 96.75 92 LYS A N 1
ATOM 678 C CA . LYS A 1 92 ? -4.388 6.557 10.321 1.00 96.75 92 LYS A CA 1
ATOM 679 C C . LYS A 1 92 ? -5.712 5.791 10.209 1.00 96.75 92 LYS A C 1
ATOM 681 O O . LYS A 1 92 ? -6.770 6.404 10.135 1.00 96.75 92 LYS A O 1
ATOM 686 N N . PHE A 1 93 ? -5.641 4.462 10.224 1.00 97.25 93 PHE A N 1
ATOM 687 C CA . PHE A 1 93 ? -6.790 3.569 10.073 1.00 97.25 93 PHE A CA 1
ATOM 688 C C . PHE A 1 93 ? -7.312 2.988 11.396 1.00 97.25 93 PHE A C 1
ATOM 690 O O . PHE A 1 93 ? -8.168 2.109 11.368 1.00 97.25 93 PHE A O 1
ATOM 697 N N . GLY A 1 94 ? -6.8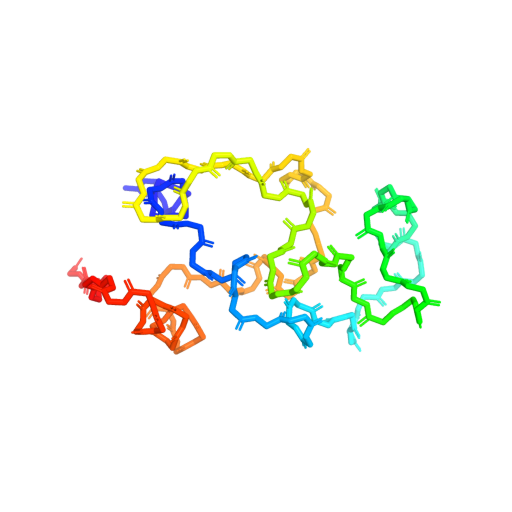14 3.448 12.551 1.00 97.19 94 GLY A N 1
ATOM 698 C CA . GLY A 1 94 ? -7.244 2.946 13.862 1.00 97.19 94 GLY A CA 1
ATOM 699 C C . GLY A 1 94 ? -6.887 1.477 14.125 1.00 97.19 94 GLY A C 1
ATOM 700 O O . GLY A 1 94 ? -7.544 0.821 14.928 1.00 97.19 94 GLY A O 1
ATOM 701 N N . LEU A 1 95 ? -5.872 0.943 13.441 1.00 96.69 95 LEU A N 1
ATOM 702 C CA . LEU A 1 95 ? -5.442 -0.448 13.582 1.00 96.69 95 LEU A CA 1
ATOM 703 C C . LEU A 1 95 ? -4.443 -0.602 14.743 1.00 96.69 95 LEU A C 1
ATOM 705 O O . LEU A 1 95 ? -3.614 0.289 14.949 1.00 96.69 95 LEU A O 1
ATOM 709 N N . PRO A 1 96 ? -4.468 -1.733 15.478 1.00 93.88 96 PRO A N 1
ATOM 710 C CA . PRO A 1 96 ? -3.573 -1.960 16.616 1.00 93.88 96 PRO A CA 1
ATOM 711 C C . PRO A 1 96 ? -2.114 -2.024 16.164 1.00 93.88 96 PRO A C 1
ATOM 713 O O . PRO A 1 96 ? -1.851 -2.405 15.027 1.00 93.88 96 PRO A O 1
ATOM 716 N N . MET A 1 97 ? -1.149 -1.701 17.022 1.00 91.19 97 MET A N 1
ATOM 717 C CA . MET A 1 97 ? 0.268 -1.899 16.688 1.00 91.19 97 MET A CA 1
ATOM 718 C C . MET A 1 97 ? 0.602 -3.392 16.562 1.00 91.19 97 MET A C 1
ATOM 720 O O . MET A 1 97 ? -0.126 -4.245 17.067 1.00 91.19 97 MET A O 1
ATOM 724 N N . ILE A 1 98 ? 1.685 -3.706 15.852 1.00 90.88 98 ILE A N 1
ATOM 725 C CA . ILE A 1 98 ? 2.230 -5.064 15.822 1.00 90.88 98 ILE A CA 1
ATOM 726 C C . ILE A 1 98 ? 3.221 -5.156 16.975 1.00 90.88 98 ILE A C 1
ATOM 728 O O . ILE A 1 98 ? 4.236 -4.466 16.970 1.00 90.88 98 ILE A O 1
ATOM 732 N N . GLU A 1 99 ? 2.910 -5.981 17.968 1.00 78.62 99 GLU A N 1
ATOM 733 C CA . GLU A 1 99 ? 3.843 -6.285 19.046 1.00 78.62 99 GLU A CA 1
ATOM 734 C C . GLU A 1 99 ? 4.797 -7.374 18.556 1.00 78.62 99 GLU A C 1
ATOM 736 O O . GLU A 1 99 ? 4.419 -8.535 18.400 1.00 78.62 99 GLU A O 1
ATOM 741 N N . LEU A 1 100 ? 6.036 -6.987 18.253 1.00 62.97 100 LEU A N 1
ATOM 742 C CA . LEU A 1 100 ? 7.108 -7.939 17.991 1.00 62.97 100 LEU A CA 1
ATOM 743 C C . LEU A 1 100 ? 7.573 -8.472 19.351 1.00 62.97 100 LEU A C 1
ATOM 745 O O . LEU A 1 100 ? 8.350 -7.812 20.037 1.00 62.97 100 LEU A O 1
ATOM 749 N N . THR A 1 101 ? 7.020 -9.615 19.763 1.00 56.78 101 THR A N 1
ATOM 750 C CA . THR A 1 101 ? 7.520 -10.390 20.912 1.00 56.78 101 THR A CA 1
ATOM 751 C C . THR A 1 101 ? 8.539 -11.414 20.441 1.00 56.78 101 THR A C 1
ATOM 753 O O . THR A 1 101 ? 8.284 -12.040 19.384 1.00 56.78 101 THR A O 1
#

Foldseek 3Di:
DDQVVLCQQAVLQQQQAQPPPFDDPDDPVLLVLPPPVQADPVNTDGDADGSHRPQWDDDGNGGIDRVPVVSDHVSVVPPTQQDPSNVSSCVVVVHDGDDPD

Secondary structure (DSSP, 8-state):
--THHHHHHH-GGGGSBTTBSBPSS--HHHHHTS-GGGB-TTSSBB-EETTEETTEEEETTTEEEETTGGG--HHHHH--TTSHHHHHHHHHTTPPP----

Radius of gyration: 13.01 Å; chains: 1; bounding box: 27×29×37 Å